Protein AF-A0A4R0WLS7-F1 (afdb_monomer)

Foldseek 3Di:
DKKKKKKKKKKDWDPDADPVRDIDIDMDMDMDIQALCPDPVLVVLVVVLVVCVVVVHDPVVSVVSVVVSVVSSVVSVVVVVQLVVQLVCQLPDPAADAAPVRHGLFDDKDWDDDPFKIKIKTFGQWPQSVQRSSVSSVVPVDDHSVPDDTDGGITMMIMMTTHD

pLDDT: mean 90.79, std 6.54, range [50.53, 98.0]

Structure (mmCIF, N/CA/C/O backbone):
data_AF-A0A4R0WLS7-F1
#
_entry.id   AF-A0A4R0WLS7-F1
#
loop_
_atom_site.group_PDB
_atom_site.id
_atom_site.type_symbol
_atom_site.label_atom_id
_atom_site.label_alt_id
_atom_site.label_comp_id
_atom_site.label_asym_id
_atom_site.label_entity_id
_atom_site.label_seq_id
_atom_site.pdbx_PDB_ins_code
_atom_site.Cartn_x
_atom_site.Cartn_y
_atom_site.Cartn_z
_atom_site.occupancy
_atom_site.B_iso_or_equiv
_atom_site.auth_seq_id
_atom_site.auth_comp_id
_atom_site.auth_asym_id
_atom_site.auth_atom_id
_atom_site.pdbx_PDB_model_num
ATOM 1 N N . MET A 1 1 ? 1.201 4.869 -18.237 1.00 59.28 1 MET A N 1
ATOM 2 C CA . MET A 1 1 ? 1.551 3.831 -17.241 1.00 59.28 1 MET A CA 1
ATOM 3 C C . MET A 1 1 ? 0.772 4.139 -15.977 1.00 59.28 1 MET A C 1
ATOM 5 O O . MET A 1 1 ? 0.425 5.296 -15.796 1.00 59.28 1 MET A O 1
ATOM 9 N N . SER A 1 2 ? 0.421 3.142 -15.166 1.00 69.94 2 SER A N 1
ATOM 10 C CA . SER A 1 2 ? -0.330 3.395 -13.930 1.00 69.94 2 SER A CA 1
ATOM 11 C C . SER A 1 2 ? 0.665 3.597 -12.797 1.00 69.94 2 SER A C 1
ATOM 13 O O . SER A 1 2 ? 1.339 2.643 -12.420 1.00 69.94 2 SER A O 1
ATOM 15 N N . GLN A 1 3 ? 0.773 4.828 -12.307 1.00 87.06 3 GLN A N 1
ATOM 16 C CA . GLN A 1 3 ? 1.488 5.142 -11.076 1.00 87.06 3 GLN A CA 1
ATOM 17 C C . GLN A 1 3 ? 0.506 5.006 -9.911 1.00 87.06 3 GLN A C 1
ATOM 19 O O . GLN A 1 3 ? -0.645 5.449 -9.996 1.00 87.06 3 GLN A O 1
ATOM 24 N N . TYR A 1 4 ? 0.948 4.377 -8.827 1.00 92.75 4 TYR A N 1
ATOM 25 C CA . TYR A 1 4 ? 0.160 4.278 -7.604 1.00 92.75 4 TYR A CA 1
ATOM 26 C C . TYR A 1 4 ? 0.850 5.040 -6.489 1.00 92.75 4 TYR A C 1
ATOM 28 O O . TYR A 1 4 ? 2.071 5.155 -6.454 1.00 92.75 4 TYR A O 1
ATOM 36 N N . ARG A 1 5 ? 0.071 5.538 -5.534 1.00 94.75 5 ARG A N 1
ATOM 37 C CA . ARG A 1 5 ? 0.634 6.088 -4.302 1.00 94.75 5 ARG A CA 1
ATOM 38 C C . ARG A 1 5 ? -0.158 5.592 -3.116 1.00 94.75 5 ARG A C 1
ATOM 40 O O . ARG A 1 5 ? -1.383 5.706 -3.090 1.00 94.75 5 ARG A O 1
ATOM 47 N N . ILE A 1 6 ? 0.565 5.050 -2.149 1.00 95.94 6 ILE A N 1
ATOM 48 C CA . ILE A 1 6 ? 0.031 4.577 -0.883 1.00 95.94 6 ILE A CA 1
ATOM 49 C C . ILE A 1 6 ? 0.411 5.592 0.182 1.00 95.94 6 ILE A C 1
ATOM 51 O O . ILE A 1 6 ? 1.589 5.839 0.416 1.00 95.94 6 ILE A O 1
ATOM 55 N N . THR A 1 7 ? -0.578 6.172 0.846 1.00 96.94 7 THR A N 1
ATOM 56 C CA . THR A 1 7 ? -0.376 7.021 2.017 1.00 96.94 7 THR A CA 1
ATOM 57 C C . THR A 1 7 ? -1.019 6.354 3.216 1.00 96.94 7 THR A C 1
ATOM 59 O O . THR A 1 7 ? -2.243 6.244 3.271 1.00 96.94 7 THR A O 1
ATOM 62 N N . ALA A 1 8 ? -0.209 5.953 4.192 1.00 97.19 8 ALA A N 1
ATOM 63 C CA . ALA A 1 8 ? -0.708 5.468 5.468 1.00 97.19 8 ALA A CA 1
ATOM 64 C C . ALA A 1 8 ? -0.593 6.552 6.539 1.00 97.19 8 ALA A C 1
ATOM 66 O O . ALA A 1 8 ? 0.401 7.279 6.616 1.00 97.19 8 ALA A O 1
ATOM 67 N N . THR A 1 9 ? -1.629 6.660 7.357 1.00 97.06 9 THR A N 1
ATOM 68 C CA . THR A 1 9 ? -1.690 7.541 8.519 1.00 97.06 9 THR A CA 1
ATOM 69 C C . THR A 1 9 ? -1.999 6.686 9.740 1.00 97.06 9 THR A C 1
ATOM 71 O O . THR A 1 9 ? -2.916 5.877 9.689 1.00 97.06 9 THR A O 1
ATOM 74 N N . ILE A 1 10 ? -1.222 6.833 10.808 1.00 96.50 10 ILE A N 1
ATOM 75 C CA . ILE A 1 10 ? -1.423 6.132 12.077 1.00 96.50 10 ILE A CA 1
ATOM 76 C C . ILE A 1 10 ? -1.704 7.198 13.121 1.00 96.50 10 ILE A C 1
ATOM 78 O O . ILE A 1 10 ? -0.885 8.101 13.309 1.00 96.50 10 ILE A O 1
ATOM 82 N N . THR A 1 11 ? -2.846 7.098 13.786 1.00 94.44 11 THR A N 1
ATOM 83 C CA . THR A 1 11 ? -3.275 8.076 14.780 1.00 94.44 11 THR A CA 1
ATOM 84 C C . THR A 1 11 ? -3.431 7.408 16.140 1.00 94.44 11 THR A C 1
ATOM 86 O O . THR A 1 11 ? -4.080 6.371 16.271 1.00 94.44 11 THR A O 1
ATOM 89 N N . SER A 1 12 ? -2.842 8.040 17.155 1.00 90.00 12 SER A N 1
ATOM 90 C CA . SER A 1 12 ? -3.065 7.753 18.570 1.00 90.00 12 SER A CA 1
ATOM 91 C C . SER A 1 12 ? -3.804 8.937 19.186 1.00 90.00 12 SER A C 1
ATOM 93 O O . SER A 1 12 ? -3.362 10.078 19.038 1.00 90.00 12 SER A O 1
ATOM 95 N N . GLN A 1 13 ? -4.938 8.687 19.838 1.00 83.50 13 GLN A N 1
ATOM 96 C CA . GLN A 1 13 ? -5.743 9.718 20.498 1.00 83.50 13 GLN A CA 1
ATOM 97 C C . GLN A 1 13 ? -5.760 9.484 22.005 1.00 83.50 13 GLN A C 1
ATOM 99 O O . GLN A 1 13 ? -5.831 8.347 22.473 1.00 83.50 13 GLN A O 1
ATOM 104 N N . THR A 1 14 ? -5.725 10.567 22.776 1.00 77.56 14 THR A N 1
ATOM 105 C CA . THR A 1 14 ? -5.960 10.498 24.215 1.00 77.56 14 THR A CA 1
ATOM 106 C C . THR A 1 14 ? -7.452 10.372 24.482 1.00 77.56 14 THR A C 1
ATOM 108 O O . THR A 1 14 ? -8.248 11.102 23.898 1.00 77.56 14 THR A O 1
ATOM 111 N N . GLN A 1 15 ? -7.837 9.538 25.446 1.00 74.62 15 GLN A N 1
ATOM 112 C CA . GLN A 1 15 ? -9.228 9.508 25.913 1.00 74.62 15 GLN A CA 1
ATOM 113 C C . GLN A 1 15 ? -9.616 10.770 26.705 1.00 74.62 15 GLN A C 1
ATOM 115 O O . GLN A 1 15 ? -10.800 11.046 26.877 1.00 74.62 15 GLN A O 1
ATOM 120 N N . ALA A 1 16 ? -8.630 11.539 27.180 1.00 79.50 16 ALA A N 1
ATOM 121 C CA . ALA A 1 16 ? -8.857 12.802 27.868 1.00 79.50 16 ALA A CA 1
ATOM 122 C C . ALA A 1 16 ? -9.369 13.871 26.893 1.00 79.50 16 ALA A C 1
ATOM 124 O O . ALA A 1 16 ? -8.796 14.074 25.820 1.00 79.50 16 ALA A O 1
ATOM 125 N N . THR A 1 17 ? -10.428 14.564 27.302 1.00 85.50 17 THR A N 1
ATOM 126 C CA . THR A 1 17 ? -11.004 15.699 26.584 1.00 85.50 17 THR A CA 1
ATOM 127 C C . THR A 1 17 ? -10.836 16.988 27.378 1.00 85.50 17 THR A C 1
ATOM 129 O O . THR A 1 17 ? -10.868 16.962 28.611 1.00 85.50 17 THR A O 1
ATOM 132 N N . ASP A 1 18 ? -10.721 18.123 26.695 1.00 85.62 18 ASP A N 1
ATOM 133 C CA . ASP A 1 18 ? -10.847 19.430 27.342 1.00 85.62 18 ASP A CA 1
ATOM 134 C C . ASP A 1 18 ? -12.313 19.761 27.710 1.00 85.62 18 ASP A C 1
ATOM 136 O O . ASP A 1 18 ? -13.232 18.959 27.513 1.00 85.62 18 ASP A O 1
ATOM 140 N N . SER A 1 19 ? -12.551 20.958 28.258 1.00 89.62 19 SER A N 1
ATOM 141 C CA . SER A 1 19 ? -13.896 21.423 28.633 1.00 89.62 19 SER A CA 1
ATOM 142 C C . SER A 1 19 ? -14.845 21.620 27.444 1.00 89.62 19 SER A C 1
ATOM 144 O O . SER A 1 19 ? -16.054 21.724 27.646 1.00 89.62 19 SER A O 1
ATOM 146 N N . GLY A 1 20 ? -14.318 21.662 26.219 1.00 93.31 20 GLY A N 1
ATOM 147 C CA . GLY A 1 20 ? -15.069 21.703 24.968 1.00 93.31 20 GLY A CA 1
ATOM 148 C C . GLY A 1 20 ? -15.236 20.334 24.305 1.00 93.31 20 GLY A C 1
ATOM 149 O O . GLY A 1 20 ? -15.728 20.287 23.180 1.00 93.31 20 GLY A O 1
ATOM 150 N N . ALA A 1 21 ? -14.852 19.245 24.981 1.00 88.94 21 ALA A N 1
ATOM 151 C CA . ALA A 1 21 ? -14.846 17.875 24.469 1.00 88.94 21 ALA A CA 1
ATOM 152 C C . ALA A 1 21 ? -13.819 17.595 23.347 1.00 88.94 21 ALA A C 1
ATOM 154 O O . ALA A 1 21 ? -13.921 16.577 22.660 1.00 88.94 21 ALA A O 1
ATOM 155 N N . TRP A 1 22 ? -12.805 18.448 23.165 1.00 88.62 22 TRP A N 1
ATOM 156 C CA . TRP A 1 22 ? -11.731 18.199 22.200 1.00 88.62 22 TRP A CA 1
ATOM 157 C C . TRP A 1 22 ? -10.721 17.200 22.750 1.00 88.62 22 TRP A C 1
ATOM 159 O O . TRP A 1 22 ? -10.293 17.309 23.898 1.00 88.62 22 TRP A O 1
ATOM 169 N N . GLN A 1 23 ? -10.307 16.250 21.913 1.00 87.25 23 GLN A N 1
ATOM 170 C CA . GLN A 1 23 ? -9.260 15.281 22.234 1.00 87.25 23 GLN A CA 1
ATOM 171 C C . GLN A 1 23 ? -7.935 15.689 21.597 1.00 87.25 23 GLN A C 1
ATOM 173 O O . GLN A 1 23 ? -7.895 16.182 20.467 1.00 87.25 23 GLN A O 1
ATOM 178 N N . MET A 1 24 ? -6.837 15.436 22.307 1.00 88.25 24 MET A N 1
ATOM 179 C CA . MET A 1 24 ? -5.499 15.539 21.736 1.00 88.25 24 MET A CA 1
ATOM 180 C C . MET A 1 24 ? -5.121 14.223 21.059 1.00 88.25 24 MET A C 1
ATOM 182 O O . MET A 1 24 ? -5.446 13.137 21.537 1.00 88.25 24 MET A O 1
ATOM 186 N N . GLY A 1 25 ? -4.393 14.309 19.950 1.00 88.62 25 GLY A N 1
ATOM 187 C CA . GLY A 1 25 ? -3.876 13.134 19.265 1.00 88.62 25 GLY A CA 1
ATOM 188 C C . GLY A 1 25 ? -2.554 13.417 18.573 1.00 88.62 25 GLY A C 1
ATOM 189 O O . GLY A 1 25 ? -2.259 14.553 18.201 1.00 88.62 25 GLY A O 1
ATOM 190 N N . ILE A 1 26 ? -1.761 12.365 18.399 1.00 91.62 26 ILE A N 1
ATOM 191 C CA . ILE A 1 26 ? -0.517 12.389 17.632 1.00 91.62 26 ILE A CA 1
ATOM 192 C C . ILE A 1 26 ? -0.725 11.524 16.397 1.00 91.62 26 ILE A C 1
ATOM 194 O O . ILE A 1 26 ? -1.367 10.474 16.448 1.00 91.62 26 ILE A O 1
ATOM 198 N N . THR A 1 27 ? -0.218 12.000 15.264 1.00 94.25 27 THR A N 1
ATOM 199 C CA . THR A 1 27 ? -0.380 11.333 13.978 1.00 94.25 27 THR A CA 1
ATOM 200 C C . THR A 1 27 ? 0.957 11.201 13.270 1.00 94.25 27 THR A C 1
ATOM 202 O O . THR A 1 27 ? 1.688 12.177 13.118 1.00 94.25 27 THR A O 1
ATOM 205 N N . TRP A 1 28 ? 1.226 10.000 12.770 1.00 95.62 28 TRP A N 1
ATOM 206 C CA . TRP A 1 28 ? 2.335 9.705 11.874 1.00 95.62 28 TRP A CA 1
ATOM 207 C C . TRP A 1 28 ? 1.789 9.466 10.477 1.00 95.62 28 TRP A C 1
ATOM 209 O O . TRP A 1 28 ? 0.757 8.820 10.308 1.00 95.62 28 TRP A O 1
ATOM 219 N N . ARG A 1 29 ? 2.487 9.976 9.463 1.00 96.25 29 ARG A N 1
ATOM 220 C CA . ARG A 1 29 ? 2.108 9.794 8.063 1.00 96.25 29 ARG A CA 1
ATOM 221 C C . ARG A 1 29 ? 3.312 9.365 7.246 1.00 96.25 29 ARG A C 1
ATOM 223 O O . ARG A 1 29 ? 4.365 9.992 7.325 1.00 96.25 29 ARG A O 1
ATOM 230 N N . LYS A 1 30 ? 3.120 8.349 6.410 1.00 95.25 30 LYS A N 1
ATOM 231 C CA . LYS A 1 30 ? 4.085 7.927 5.395 1.00 95.25 30 LYS A CA 1
ATOM 232 C C . LYS A 1 30 ? 3.397 7.821 4.042 1.00 95.25 30 LYS A C 1
ATOM 234 O O . LYS A 1 30 ? 2.281 7.317 3.958 1.00 95.25 30 LYS A O 1
ATOM 239 N N . SER A 1 31 ? 4.090 8.266 3.001 1.00 95.00 31 SER A N 1
ATOM 240 C CA . SER A 1 31 ? 3.691 8.063 1.611 1.00 95.00 31 SER A CA 1
ATOM 241 C C . SER A 1 31 ? 4.759 7.266 0.875 1.00 95.00 31 SER A C 1
ATOM 243 O O . SER A 1 31 ? 5.948 7.508 1.067 1.00 95.00 31 SER A O 1
ATOM 245 N N . LEU A 1 32 ? 4.312 6.339 0.040 1.00 92.69 32 LEU A N 1
ATOM 246 C CA . LEU A 1 32 ? 5.122 5.526 -0.851 1.00 92.69 32 LEU A CA 1
ATOM 247 C C . LEU A 1 32 ? 4.554 5.671 -2.264 1.00 92.69 32 LEU A C 1
ATOM 249 O O . LEU A 1 32 ? 3.374 5.388 -2.488 1.00 92.69 32 LEU A O 1
ATOM 253 N N . THR A 1 33 ? 5.381 6.139 -3.192 1.00 92.12 33 THR A N 1
ATOM 254 C CA . THR A 1 33 ? 5.051 6.164 -4.618 1.00 92.12 33 THR A CA 1
ATOM 255 C C . THR A 1 33 ? 5.533 4.863 -5.240 1.00 92.12 33 THR A C 1
ATOM 257 O O . THR A 1 33 ? 6.671 4.459 -5.033 1.00 92.12 33 THR A O 1
ATOM 260 N N . LEU A 1 34 ? 4.647 4.206 -5.976 1.00 90.06 34 LEU A N 1
ATOM 261 C CA . LEU A 1 34 ? 4.912 2.982 -6.712 1.00 90.06 34 LEU A CA 1
ATOM 262 C C . LEU A 1 34 ? 4.932 3.346 -8.197 1.00 90.06 34 LEU A C 1
ATOM 264 O O . LEU A 1 34 ? 3.880 3.418 -8.846 1.00 90.06 34 LEU A O 1
ATOM 268 N N . ASP A 1 35 ? 6.129 3.634 -8.700 1.00 90.25 35 ASP A N 1
ATOM 269 C CA . ASP A 1 35 ? 6.364 4.014 -10.087 1.00 90.25 35 ASP A CA 1
ATOM 270 C C . ASP A 1 35 ? 7.211 2.948 -10.796 1.00 90.25 35 ASP A C 1
ATOM 272 O O . ASP A 1 35 ? 8.366 2.730 -10.421 1.00 90.25 35 ASP A O 1
ATOM 276 N N . PRO A 1 36 ? 6.682 2.290 -11.842 1.00 88.19 36 PRO A N 1
ATOM 277 C CA . PRO A 1 36 ? 7.438 1.274 -12.563 1.00 88.19 36 PRO A CA 1
ATOM 278 C C . PRO A 1 36 ? 8.677 1.817 -13.299 1.00 88.19 36 PRO A C 1
ATOM 280 O O . PRO A 1 36 ? 9.552 1.038 -13.686 1.00 88.19 36 PRO A O 1
ATOM 283 N N . ALA A 1 37 ? 8.768 3.131 -13.518 1.00 86.44 37 ALA A N 1
ATOM 284 C CA . ALA A 1 37 ? 9.920 3.774 -14.140 1.00 86.44 37 ALA A CA 1
ATOM 285 C C . ALA A 1 37 ? 11.036 4.119 -13.138 1.00 86.44 37 ALA A C 1
ATOM 287 O O . ALA A 1 37 ? 12.187 4.281 -13.551 1.00 86.44 37 ALA A O 1
ATOM 288 N N . GLU A 1 38 ? 10.747 4.207 -11.839 1.00 85.75 38 GLU A N 1
ATOM 289 C CA . GLU A 1 38 ? 11.725 4.609 -10.813 1.00 85.75 38 GLU A CA 1
ATOM 290 C C . GLU A 1 38 ? 12.456 3.431 -10.154 1.00 85.75 38 GLU A C 1
ATOM 292 O O . GLU A 1 38 ? 13.153 3.606 -9.158 1.00 85.75 38 GLU A O 1
ATOM 297 N N . THR A 1 39 ? 12.363 2.225 -10.719 1.00 86.50 39 THR A N 1
ATOM 298 C CA . THR A 1 39 ? 13.164 1.095 -10.230 1.00 86.50 39 THR A CA 1
ATOM 299 C C . THR A 1 39 ? 14.657 1.334 -10.434 1.00 86.50 39 THR A C 1
ATOM 301 O O . THR A 1 39 ? 15.076 1.928 -11.432 1.00 86.50 39 THR A O 1
ATOM 304 N N . GLN A 1 40 ? 15.469 0.809 -9.510 1.00 88.12 40 GLN A N 1
ATOM 305 C CA . GLN A 1 40 ? 16.928 0.883 -9.603 1.00 88.12 40 GLN A CA 1
ATOM 306 C C . GLN A 1 40 ? 17.439 0.267 -10.913 1.00 88.12 40 GLN A C 1
ATOM 308 O O . GLN A 1 40 ? 18.240 0.880 -11.604 1.00 88.12 40 GLN A O 1
ATOM 313 N N . GLU A 1 41 ? 16.901 -0.888 -11.314 1.00 90.81 41 GLU A N 1
ATOM 314 C CA . GLU A 1 41 ? 17.266 -1.561 -12.568 1.00 90.81 41 GLU A CA 1
ATOM 315 C C . GLU A 1 41 ? 16.977 -0.689 -13.801 1.00 90.81 41 GLU A C 1
ATOM 317 O O . GLU A 1 41 ? 17.827 -0.551 -14.681 1.00 90.81 41 GLU A O 1
ATOM 322 N N . ALA A 1 42 ? 15.803 -0.047 -13.863 1.00 90.31 42 ALA A N 1
ATOM 323 C CA . ALA A 1 42 ? 15.487 0.866 -14.958 1.00 90.31 42 ALA A CA 1
ATOM 324 C C . ALA A 1 42 ? 16.373 2.123 -14.924 1.00 90.31 42 ALA A C 1
ATOM 326 O O . ALA A 1 42 ? 16.760 2.622 -15.980 1.00 90.31 42 ALA A O 1
ATOM 327 N N . ALA A 1 43 ? 16.713 2.634 -13.737 1.00 90.06 43 ALA A N 1
ATOM 328 C CA . ALA A 1 43 ? 17.623 3.766 -13.582 1.00 90.06 43 ALA A CA 1
ATOM 329 C C . ALA A 1 43 ? 19.044 3.433 -14.058 1.00 90.06 43 ALA A C 1
ATOM 331 O O . ALA A 1 43 ? 19.628 4.217 -14.806 1.00 90.06 43 ALA A O 1
ATOM 332 N N . ASP A 1 44 ? 19.561 2.259 -13.702 1.00 93.38 44 ASP A N 1
ATOM 333 C CA . ASP A 1 44 ? 20.889 1.796 -14.104 1.00 93.38 44 ASP A CA 1
ATOM 334 C C . ASP A 1 44 ? 20.978 1.625 -15.626 1.00 93.38 44 ASP A C 1
ATOM 336 O O . ASP A 1 44 ? 21.912 2.128 -16.251 1.00 93.38 44 ASP A O 1
ATOM 340 N N . LEU A 1 45 ? 19.964 1.014 -16.250 1.00 93.31 45 LEU A N 1
ATOM 341 C CA . LEU A 1 45 ? 19.890 0.877 -17.709 1.00 93.31 45 LEU A CA 1
ATOM 342 C C . LEU A 1 45 ? 19.789 2.233 -18.419 1.00 93.31 45 LEU A C 1
ATOM 344 O O . LEU A 1 45 ? 20.429 2.442 -19.450 1.00 93.31 45 LEU A O 1
ATOM 348 N N . ARG A 1 46 ? 19.024 3.187 -17.871 1.00 93.00 46 ARG A N 1
ATOM 349 C CA . ARG A 1 46 ? 18.978 4.555 -18.411 1.00 93.00 46 ARG A CA 1
ATOM 350 C C . ARG A 1 46 ? 20.340 5.228 -18.332 1.00 93.00 46 ARG A C 1
ATOM 352 O O . ARG A 1 46 ? 20.779 5.804 -19.323 1.00 93.00 46 ARG A O 1
ATOM 359 N N . ASN A 1 47 ? 21.007 5.151 -17.182 1.00 92.88 47 ASN A N 1
ATOM 360 C CA . ASN A 1 47 ? 22.337 5.729 -16.995 1.00 92.88 47 ASN A CA 1
ATOM 361 C C . ASN A 1 47 ? 23.336 5.115 -17.983 1.00 92.88 47 ASN A C 1
ATOM 363 O O . ASN A 1 47 ? 24.054 5.847 -18.661 1.00 92.88 47 ASN A O 1
ATOM 367 N N 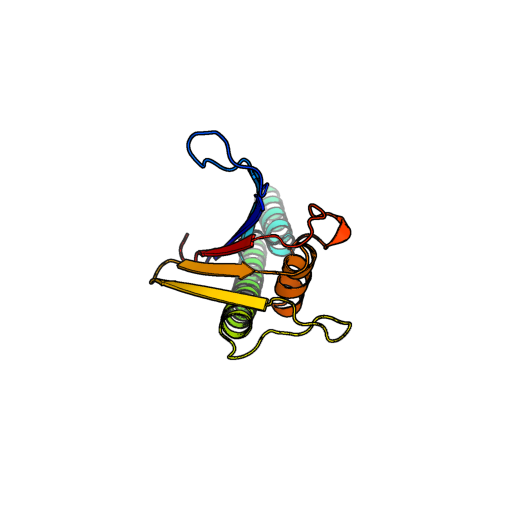. GLN A 1 48 ? 23.288 3.793 -18.162 1.00 91.12 48 GLN A N 1
ATOM 368 C CA . GLN A 1 48 ? 24.089 3.095 -19.160 1.00 91.12 48 GLN A CA 1
ATOM 369 C C . GLN A 1 48 ? 23.802 3.608 -20.580 1.00 91.12 48 GLN A C 1
ATOM 371 O O . GLN A 1 48 ? 24.739 3.897 -21.319 1.00 91.12 48 GLN A O 1
ATOM 376 N N . ALA A 1 49 ? 22.535 3.768 -20.974 1.00 89.50 49 ALA A N 1
ATOM 377 C CA . ALA A 1 49 ? 22.185 4.297 -22.294 1.00 89.50 49 ALA A CA 1
ATOM 378 C C . ALA A 1 49 ? 22.765 5.703 -22.527 1.00 89.50 49 ALA A C 1
ATOM 380 O O . ALA A 1 49 ? 23.295 5.983 -23.604 1.00 89.50 49 ALA A O 1
ATOM 381 N N . TRP A 1 50 ? 22.708 6.572 -21.513 1.00 89.56 50 TRP A N 1
ATOM 382 C CA . TRP A 1 50 ? 23.282 7.917 -21.576 1.00 89.56 50 TRP A CA 1
ATOM 383 C C . TRP A 1 50 ? 24.803 7.903 -21.728 1.00 89.56 50 TRP A C 1
ATOM 385 O O . TRP A 1 50 ? 25.336 8.640 -22.556 1.00 89.56 50 TRP A O 1
ATOM 395 N N . GLU A 1 51 ? 25.504 7.051 -20.981 1.00 90.19 51 GLU A N 1
ATOM 396 C CA . GLU A 1 51 ? 26.959 6.907 -21.086 1.00 90.19 51 GLU A CA 1
ATOM 397 C C . GLU A 1 51 ? 27.385 6.402 -22.469 1.00 90.19 51 GLU A C 1
ATOM 399 O O . GLU A 1 51 ? 28.334 6.918 -23.058 1.00 90.19 51 GLU A O 1
ATOM 404 N N . GLN A 1 52 ? 26.669 5.421 -23.024 1.00 86.50 52 GLN A N 1
ATOM 405 C CA . GLN A 1 52 ? 26.961 4.875 -24.353 1.00 86.50 52 GLN A CA 1
ATOM 406 C C . GLN A 1 52 ? 26.741 5.930 -25.449 1.00 86.50 52 GLN A C 1
ATOM 408 O O . GLN A 1 52 ? 27.599 6.103 -26.318 1.00 86.50 52 GLN A O 1
ATOM 413 N N . ALA A 1 53 ? 25.649 6.695 -25.359 1.00 85.38 53 ALA A N 1
ATOM 414 C CA . ALA A 1 53 ? 25.368 7.799 -26.273 1.00 85.38 53 ALA A CA 1
ATOM 415 C C . ALA A 1 53 ? 26.422 8.918 -26.177 1.00 85.38 53 ALA A C 1
ATOM 417 O O . ALA A 1 53 ? 26.869 9.439 -27.198 1.00 85.38 53 ALA A O 1
ATOM 418 N N . ALA A 1 54 ? 26.864 9.260 -24.962 1.00 87.19 54 ALA A N 1
ATOM 419 C CA . ALA A 1 54 ? 27.902 10.267 -24.737 1.00 87.19 54 ALA A CA 1
ATOM 420 C C . ALA A 1 54 ? 29.276 9.836 -25.282 1.00 87.19 54 ALA A C 1
ATOM 422 O O . ALA A 1 54 ? 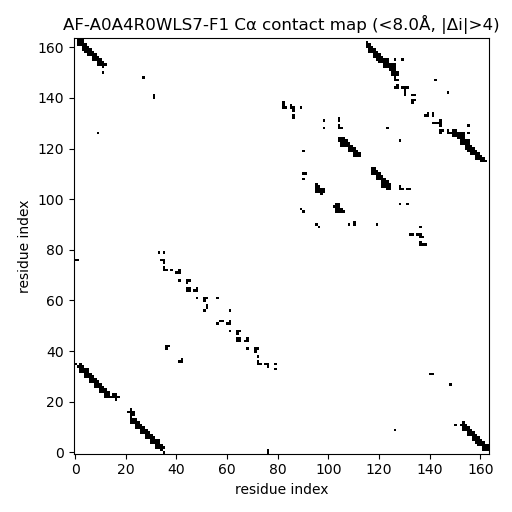30.035 10.672 -25.771 1.00 87.19 54 ALA A O 1
ATOM 423 N N . ASN A 1 55 ? 29.574 8.535 -25.249 1.00 88.19 55 ASN A N 1
ATOM 424 C CA . ASN A 1 55 ? 30.822 7.960 -25.754 1.00 88.19 55 ASN A CA 1
ATOM 425 C C . ASN A 1 55 ? 30.838 7.745 -27.281 1.00 88.19 55 ASN A C 1
ATOM 427 O O . ASN A 1 55 ? 31.820 7.225 -27.810 1.00 88.19 55 ASN A O 1
ATOM 431 N N . GLY A 1 56 ? 29.782 8.143 -28.003 1.00 78.75 56 GLY A N 1
ATOM 432 C CA . GLY A 1 56 ? 29.712 8.047 -29.466 1.00 78.75 56 GLY A CA 1
ATOM 433 C C . GLY A 1 56 ? 29.552 6.619 -30.000 1.00 78.75 56 GLY A C 1
ATOM 434 O O . GLY A 1 56 ? 29.947 6.346 -31.133 1.00 78.75 56 GLY A O 1
ATOM 435 N N . ILE A 1 57 ? 29.010 5.709 -29.183 1.00 74.06 57 ILE A N 1
ATOM 436 C CA . ILE A 1 57 ? 28.711 4.320 -29.56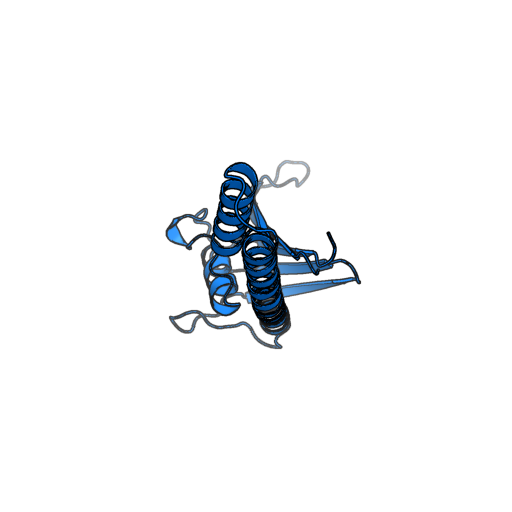7 1.00 74.06 57 ILE A CA 1
ATOM 437 C C . ILE A 1 57 ? 27.465 4.281 -30.471 1.00 74.06 57 ILE A C 1
ATOM 439 O O . ILE A 1 57 ? 26.672 5.223 -30.485 1.00 74.06 57 ILE A O 1
ATOM 443 N N . ASP A 1 58 ? 27.329 3.223 -31.283 1.00 78.88 58 ASP A N 1
ATOM 444 C CA . ASP A 1 58 ? 26.294 3.120 -32.314 1.00 78.88 58 ASP A CA 1
ATOM 445 C C . ASP A 1 58 ? 24.847 3.288 -31.792 1.00 78.88 58 ASP A C 1
ATOM 447 O O . ASP A 1 58 ? 24.491 3.004 -30.642 1.00 78.88 58 ASP A O 1
ATOM 451 N N . ASP A 1 59 ? 23.988 3.785 -32.684 1.00 84.12 59 ASP A N 1
ATOM 452 C CA . ASP A 1 59 ? 22.576 4.062 -32.396 1.00 84.12 59 ASP A CA 1
ATOM 453 C C . ASP A 1 59 ? 21.785 2.766 -32.114 1.00 84.12 59 ASP A C 1
ATOM 455 O O . ASP A 1 59 ? 20.779 2.773 -31.407 1.00 84.12 59 ASP A O 1
ATOM 459 N N . GLU A 1 60 ? 22.254 1.617 -32.610 1.00 89.38 60 GLU A N 1
ATOM 460 C CA . GLU A 1 60 ? 21.606 0.317 -32.407 1.00 89.38 60 GLU A CA 1
ATOM 461 C C . GLU A 1 60 ? 21.751 -0.192 -30.965 1.00 89.38 60 GLU A C 1
ATOM 463 O O . GLU A 1 60 ? 20.773 -0.647 -30.365 1.00 89.38 60 GLU A O 1
ATOM 468 N N . THR A 1 61 ? 22.938 -0.061 -30.373 1.00 87.81 61 THR A N 1
ATOM 469 C CA . THR A 1 61 ? 23.219 -0.460 -28.989 1.00 87.81 61 THR A CA 1
ATOM 470 C C . THR A 1 61 ? 22.419 0.399 -28.020 1.00 87.81 61 THR A C 1
ATOM 472 O O . THR A 1 61 ? 21.735 -0.132 -27.143 1.00 87.81 61 THR A O 1
ATOM 475 N N . THR A 1 62 ? 22.417 1.718 -28.231 1.00 89.19 62 THR A N 1
ATOM 476 C CA . THR A 1 62 ? 21.607 2.654 -27.441 1.00 89.19 62 THR A CA 1
ATOM 477 C C . THR A 1 62 ? 20.117 2.299 -27.521 1.00 89.19 62 THR A C 1
ATOM 479 O O . THR A 1 62 ? 19.449 2.199 -26.490 1.00 89.19 62 THR A O 1
ATOM 482 N N . ARG A 1 63 ? 19.588 2.014 -28.722 1.00 90.19 63 ARG A N 1
ATOM 483 C CA . ARG A 1 63 ? 18.192 1.570 -28.907 1.00 90.19 63 ARG A CA 1
ATOM 484 C C . ARG A 1 63 ? 17.883 0.263 -28.182 1.00 90.19 63 ARG A C 1
ATOM 486 O O . ARG A 1 63 ? 16.814 0.147 -27.588 1.00 90.19 63 ARG A O 1
ATOM 493 N N . ARG A 1 64 ? 18.793 -0.714 -28.206 1.00 93.88 64 ARG A N 1
ATOM 494 C CA . ARG A 1 64 ? 18.607 -1.989 -27.497 1.00 93.88 64 ARG A CA 1
ATOM 495 C C . ARG A 1 64 ? 18.519 -1.782 -25.983 1.00 93.88 64 ARG A C 1
ATOM 497 O O . ARG A 1 64 ? 17.681 -2.420 -25.351 1.00 93.88 64 ARG A O 1
ATOM 504 N N . ILE A 1 65 ? 19.325 -0.888 -25.408 1.00 93.12 65 ILE A N 1
ATOM 505 C CA . ILE A 1 65 ? 19.253 -0.575 -23.970 1.00 93.12 65 ILE A CA 1
ATOM 506 C C . ILE A 1 65 ? 17.910 0.087 -23.634 1.00 93.12 65 ILE A C 1
ATOM 508 O O . ILE A 1 65 ? 17.253 -0.312 -22.676 1.00 93.12 65 ILE A O 1
ATOM 512 N N . TRP A 1 66 ? 17.426 1.020 -24.459 1.00 93.44 66 TRP A N 1
ATOM 513 C CA . TRP A 1 66 ? 16.093 1.607 -24.262 1.00 93.44 66 TRP A CA 1
ATOM 514 C C . TRP A 1 66 ? 14.960 0.575 -24.351 1.00 93.44 66 TRP A C 1
ATOM 516 O O . TRP A 1 66 ? 14.050 0.597 -23.527 1.00 93.44 66 TRP A O 1
ATOM 526 N N . GLN A 1 67 ? 15.048 -0.399 -25.261 1.00 95.25 67 GLN A N 1
ATOM 527 C CA . GLN A 1 67 ? 14.096 -1.520 -25.305 1.00 95.25 67 GLN A CA 1
ATOM 528 C C . GLN A 1 67 ? 14.138 -2.382 -24.031 1.00 95.25 67 GLN A C 1
ATOM 530 O O . GLN A 1 67 ? 13.109 -2.910 -23.597 1.00 95.25 67 GLN A O 1
ATOM 535 N N . GLN A 1 68 ? 15.313 -2.534 -23.412 1.00 94.81 68 GLN A N 1
ATOM 536 C CA . GLN A 1 68 ? 15.441 -3.209 -22.118 1.00 94.81 68 GLN A CA 1
ATOM 537 C C . GLN A 1 68 ? 14.781 -2.397 -21.001 1.00 94.81 68 GLN A C 1
ATOM 539 O O . GLN A 1 68 ? 14.037 -2.983 -20.217 1.00 94.81 68 GLN A O 1
ATOM 544 N N . VAL A 1 69 ? 14.968 -1.070 -20.971 1.00 94.56 69 VAL A N 1
ATOM 545 C CA . VAL A 1 69 ? 14.265 -0.175 -20.032 1.00 94.56 69 VAL A CA 1
ATOM 546 C C . VAL A 1 69 ? 12.752 -0.366 -20.154 1.00 94.56 69 VAL A C 1
ATOM 548 O O . VAL A 1 69 ? 12.096 -0.644 -19.153 1.00 94.56 69 VAL A O 1
ATOM 551 N N . ASP A 1 70 ? 12.208 -0.325 -21.373 1.00 93.69 70 ASP A N 1
ATOM 552 C CA . ASP A 1 70 ? 10.771 -0.517 -21.613 1.00 93.69 70 ASP A CA 1
ATOM 553 C C . ASP A 1 70 ? 10.277 -1.885 -21.122 1.00 93.69 70 ASP A C 1
ATOM 555 O O . ASP A 1 70 ? 9.201 -1.996 -20.530 1.00 93.69 70 ASP A O 1
ATOM 559 N N . THR A 1 71 ? 11.078 -2.933 -21.326 1.00 95.00 71 THR A N 1
ATOM 560 C CA . THR A 1 71 ? 10.762 -4.295 -20.873 1.00 95.00 71 THR A CA 1
ATOM 561 C C . THR A 1 71 ? 10.717 -4.382 -19.346 1.00 95.00 71 THR A C 1
ATOM 563 O O . THR A 1 71 ? 9.778 -4.956 -18.788 1.00 95.00 71 THR A O 1
ATOM 566 N N . VAL A 1 72 ? 11.700 -3.790 -18.661 1.00 94.50 72 VAL A N 1
ATOM 567 C CA . VAL A 1 72 ? 11.761 -3.740 -17.192 1.00 94.50 72 VAL A CA 1
ATOM 568 C C . VAL A 1 72 ? 10.577 -2.953 -16.643 1.00 94.50 72 VAL A C 1
ATOM 570 O O . VAL A 1 72 ? 9.860 -3.452 -15.776 1.00 94.50 72 VAL A O 1
ATOM 573 N N . THR A 1 73 ? 10.307 -1.770 -17.194 1.00 93.12 73 THR A N 1
ATOM 574 C CA . THR A 1 73 ? 9.179 -0.930 -16.783 1.00 93.12 73 THR A CA 1
ATOM 575 C C . THR A 1 73 ? 7.835 -1.625 -17.017 1.00 93.12 73 THR A C 1
ATOM 577 O O . THR A 1 73 ? 6.948 -1.551 -16.167 1.00 93.12 73 THR A O 1
ATOM 580 N N . ALA A 1 74 ? 7.662 -2.358 -18.120 1.00 93.12 74 ALA A N 1
ATOM 581 C CA . ALA A 1 74 ? 6.440 -3.122 -18.373 1.00 93.12 74 ALA A CA 1
ATOM 582 C C . ALA A 1 74 ? 6.249 -4.275 -17.373 1.00 93.12 74 ALA A C 1
ATOM 584 O O . ALA A 1 74 ? 5.148 -4.447 -16.842 1.00 93.12 74 ALA A O 1
ATOM 585 N N . ARG A 1 75 ? 7.316 -5.036 -17.086 1.00 94.38 75 ARG A N 1
ATOM 586 C CA . ARG A 1 75 ? 7.310 -6.104 -16.072 1.00 94.38 75 ARG A CA 1
ATOM 587 C C . ARG A 1 75 ? 6.943 -5.547 -14.700 1.00 94.38 75 ARG A C 1
ATOM 589 O O . ARG A 1 75 ? 6.109 -6.120 -14.001 1.00 94.38 75 ARG A O 1
ATOM 596 N N . GLU A 1 76 ? 7.536 -4.417 -14.343 1.00 92.69 76 GLU A N 1
ATOM 597 C CA . GLU A 1 76 ? 7.306 -3.783 -13.057 1.00 92.69 76 GLU A CA 1
ATOM 598 C C . GLU A 1 76 ? 5.887 -3.229 -12.927 1.00 92.69 76 GLU A C 1
ATOM 600 O O . GLU A 1 76 ? 5.230 -3.425 -11.907 1.00 92.69 76 GLU A O 1
ATOM 605 N N . ALA A 1 77 ? 5.355 -2.617 -13.986 1.00 92.19 77 ALA A N 1
ATOM 606 C CA . ALA A 1 77 ? 3.973 -2.151 -13.997 1.00 92.19 77 ALA A CA 1
ATOM 607 C C . ALA A 1 77 ? 2.986 -3.297 -13.718 1.00 92.19 77 ALA A C 1
ATOM 609 O O . ALA A 1 77 ? 1.979 -3.092 -13.040 1.00 92.19 77 ALA A O 1
ATOM 610 N N . GLU A 1 78 ? 3.273 -4.505 -14.209 1.00 93.25 78 GLU A N 1
ATOM 611 C CA . GLU A 1 78 ? 2.450 -5.682 -13.933 1.00 93.25 78 GLU A CA 1
ATOM 612 C C . GLU A 1 78 ? 2.593 -6.174 -12.486 1.00 93.25 78 GLU A C 1
ATOM 614 O O . GLU A 1 78 ? 1.583 -6.469 -11.840 1.00 93.25 78 GLU A O 1
ATOM 619 N N . ARG A 1 79 ? 3.817 -6.175 -11.934 1.00 93.00 79 ARG A N 1
ATOM 620 C CA . ARG A 1 79 ? 4.069 -6.470 -10.511 1.00 93.00 79 ARG A CA 1
ATOM 621 C C . ARG A 1 79 ? 3.266 -5.535 -9.604 1.00 93.00 79 ARG A C 1
ATOM 623 O O . ARG A 1 79 ? 2.523 -6.006 -8.741 1.00 93.00 79 ARG A O 1
ATOM 630 N N . LEU A 1 80 ? 3.356 -4.226 -9.841 1.00 92.75 80 LEU A N 1
ATOM 631 C CA . LEU A 1 80 ? 2.673 -3.206 -9.042 1.00 92.75 80 LEU A CA 1
ATOM 632 C C . LEU A 1 80 ? 1.147 -3.326 -9.144 1.00 92.75 80 LEU A C 1
ATOM 634 O O . LEU A 1 80 ? 0.451 -3.265 -8.130 1.00 92.75 80 LEU A O 1
ATOM 638 N N . ARG A 1 81 ? 0.603 -3.578 -10.343 1.00 92.94 81 ARG A N 1
ATOM 639 C CA . ARG A 1 81 ? -0.834 -3.865 -10.519 1.00 92.94 81 ARG A CA 1
ATOM 640 C C . ARG A 1 81 ? -1.280 -5.073 -9.705 1.00 92.94 81 ARG A C 1
ATOM 642 O O . ARG A 1 81 ? -2.344 -5.027 -9.084 1.00 92.94 81 ARG A O 1
ATOM 649 N N . ALA A 1 82 ? -0.490 -6.146 -9.704 1.00 94.25 82 ALA A N 1
ATOM 650 C CA . ALA A 1 82 ? -0.801 -7.354 -8.952 1.00 94.25 82 ALA A CA 1
ATOM 651 C C . ALA A 1 82 ? -0.797 -7.096 -7.435 1.00 94.25 82 ALA A C 1
ATOM 653 O O . ALA A 1 82 ? -1.751 -7.489 -6.760 1.00 94.25 82 ALA A O 1
ATOM 654 N N . GLN A 1 83 ? 0.207 -6.384 -6.912 1.00 95.12 83 GLN A N 1
ATOM 655 C CA . GLN A 1 83 ? 0.284 -5.987 -5.498 1.00 95.12 83 GLN A CA 1
ATOM 656 C C . GLN A 1 83 ? -0.898 -5.110 -5.083 1.00 95.12 83 GLN A C 1
ATOM 658 O O . GLN A 1 83 ? -1.574 -5.391 -4.095 1.00 95.12 83 GLN A O 1
ATOM 663 N N . VAL A 1 84 ? -1.212 -4.087 -5.879 1.00 94.31 84 VAL A N 1
ATOM 664 C CA . VAL A 1 84 ? -2.349 -3.195 -5.633 1.00 94.31 84 VAL A CA 1
ATOM 665 C C . VAL A 1 84 ? -3.664 -3.968 -5.623 1.00 94.31 84 VAL A C 1
ATOM 667 O O . VAL A 1 84 ? -4.487 -3.796 -4.721 1.00 94.31 84 VAL A O 1
ATOM 670 N N . ARG A 1 85 ? -3.865 -4.871 -6.588 1.00 94.94 85 ARG A N 1
ATOM 671 C CA . ARG A 1 85 ? -5.047 -5.736 -6.613 1.00 94.94 85 ARG A CA 1
ATOM 672 C C . ARG A 1 85 ? -5.107 -6.630 -5.377 1.00 94.94 85 ARG A C 1
ATOM 674 O O . ARG A 1 85 ? -6.188 -6.801 -4.819 1.00 94.94 85 ARG A O 1
ATOM 681 N N . LYS A 1 86 ? -3.971 -7.177 -4.940 1.00 96.50 86 LYS A N 1
ATOM 682 C CA . LYS A 1 86 ? -3.882 -8.009 -3.736 1.00 96.50 86 LYS A CA 1
ATOM 683 C C . LYS A 1 86 ? -4.243 -7.212 -2.483 1.00 96.50 86 LYS A C 1
ATOM 685 O O . LYS A 1 86 ? -5.052 -7.701 -1.704 1.00 96.50 86 LYS A O 1
ATOM 690 N N . LEU A 1 87 ? -3.747 -5.980 -2.339 1.00 96.75 87 LEU A N 1
ATOM 691 C CA . LEU A 1 87 ? -4.112 -5.074 -1.244 1.00 96.75 87 LEU A CA 1
ATOM 692 C C . LEU A 1 87 ? -5.621 -4.795 -1.217 1.00 96.75 87 LEU A C 1
ATOM 694 O O . LEU A 1 87 ? -6.256 -4.934 -0.175 1.00 96.75 87 LEU A O 1
ATOM 698 N N . ILE A 1 88 ? -6.208 -4.456 -2.371 1.00 95.88 88 ILE A N 1
ATOM 699 C CA . ILE A 1 88 ? -7.652 -4.202 -2.483 1.00 95.88 88 ILE A CA 1
ATOM 700 C C . ILE A 1 88 ? -8.448 -5.448 -2.083 1.00 95.88 88 ILE A C 1
ATOM 702 O O . ILE A 1 88 ? -9.384 -5.342 -1.296 1.00 95.88 88 ILE A O 1
ATOM 706 N N . VAL A 1 89 ? -8.090 -6.626 -2.599 1.00 96.00 89 VAL A N 1
ATOM 707 C CA . VAL A 1 89 ? -8.785 -7.882 -2.270 1.00 96.00 89 VAL A CA 1
ATOM 708 C C . VAL A 1 89 ? -8.648 -8.218 -0.785 1.00 96.00 89 VAL A C 1
ATOM 710 O O . VAL A 1 89 ? -9.638 -8.591 -0.164 1.00 96.00 89 VAL A O 1
ATOM 713 N N . LEU A 1 90 ? -7.452 -8.053 -0.215 1.00 96.62 90 LEU A N 1
ATOM 714 C CA . LEU A 1 90 ? -7.160 -8.310 1.194 1.00 96.62 90 LEU A CA 1
ATOM 715 C C . LEU A 1 90 ? -8.036 -7.450 2.115 1.00 96.62 90 LEU A C 1
ATOM 717 O O . LEU A 1 90 ? -8.701 -7.977 3.001 1.00 96.62 90 LEU A O 1
ATOM 721 N N . LEU A 1 91 ? -8.068 -6.136 1.876 1.00 96.81 91 LEU A N 1
ATOM 722 C CA . LEU A 1 91 ? -8.768 -5.176 2.734 1.00 96.81 91 LEU A CA 1
ATOM 723 C C . LEU A 1 91 ? -10.286 -5.143 2.512 1.00 96.81 91 LEU A C 1
ATOM 725 O O . LEU A 1 91 ? -11.010 -4.628 3.353 1.00 96.81 91 LEU A O 1
ATOM 729 N N . ASN A 1 92 ? -10.786 -5.696 1.405 1.00 95.06 92 ASN A N 1
ATOM 730 C CA . ASN A 1 92 ? -12.226 -5.827 1.145 1.00 95.06 92 ASN A CA 1
ATOM 731 C C . ASN A 1 92 ? -12.742 -7.263 1.354 1.00 95.06 92 ASN A C 1
ATOM 733 O O . ASN A 1 92 ? -13.873 -7.578 0.976 1.00 95.06 92 ASN A O 1
ATOM 737 N N . ALA A 1 93 ? -11.931 -8.151 1.932 1.00 92.31 93 ALA A N 1
ATOM 738 C CA . ALA A 1 93 ? -12.369 -9.493 2.286 1.00 92.31 93 ALA A CA 1
ATOM 739 C C . ALA A 1 93 ? -13.434 -9.448 3.397 1.00 92.31 93 ALA A C 1
ATOM 741 O O . ALA A 1 93 ? -13.427 -8.577 4.263 1.00 92.31 93 ALA A O 1
ATOM 742 N N . GLY A 1 94 ? -14.342 -10.430 3.415 1.00 88.56 94 GLY A N 1
ATOM 743 C CA . GLY A 1 94 ? -15.429 -10.484 4.404 1.00 88.56 94 GLY A CA 1
ATOM 744 C C . GLY A 1 94 ? -14.987 -10.783 5.843 1.00 88.56 94 GLY A C 1
ATOM 745 O O . GLY A 1 94 ? -15.827 -10.806 6.740 1.00 88.56 94 GLY A O 1
ATOM 746 N N . ARG A 1 95 ? -13.698 -11.064 6.070 1.00 90.69 95 ARG A N 1
ATOM 747 C CA . ARG A 1 95 ? -13.099 -11.306 7.387 1.00 90.69 95 ARG A CA 1
ATOM 748 C C . ARG A 1 95 ? -11.688 -10.722 7.438 1.00 90.69 95 ARG A C 1
ATOM 750 O O . ARG A 1 95 ? -11.041 -10.675 6.390 1.00 90.69 95 ARG A O 1
ATOM 757 N N . PRO A 1 96 ? -11.201 -10.341 8.630 1.00 92.19 96 PRO A N 1
ATOM 758 C CA . PRO A 1 96 ? -9.826 -9.909 8.793 1.00 92.19 96 PRO A CA 1
ATOM 759 C C . PRO A 1 96 ? -8.818 -10.966 8.350 1.00 92.19 96 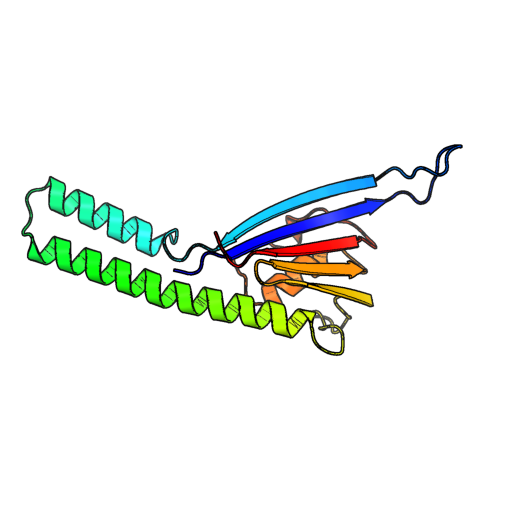PRO A C 1
ATOM 761 O O . PRO A 1 96 ? -9.017 -12.162 8.582 1.00 92.19 96 PRO A O 1
ATOM 764 N N . ALA A 1 97 ? -7.727 -10.512 7.738 1.00 92.38 97 ALA A N 1
ATOM 765 C CA . ALA A 1 97 ? -6.558 -11.353 7.534 1.00 92.38 97 ALA A CA 1
ATOM 766 C C . ALA A 1 97 ? -5.881 -11.653 8.877 1.00 92.38 97 ALA A C 1
ATOM 768 O O . ALA A 1 97 ? -6.022 -10.884 9.830 1.00 92.38 97 ALA A O 1
ATOM 769 N N . LEU A 1 98 ? -5.155 -12.768 8.940 1.00 91.75 98 LEU A N 1
ATOM 770 C CA . LEU A 1 98 ? -4.426 -13.188 10.133 1.00 91.75 98 LEU A CA 1
ATOM 771 C C . LEU A 1 98 ? -2.931 -12.917 9.965 1.00 91.75 98 LEU A C 1
ATOM 773 O O . LEU A 1 98 ? -2.398 -13.111 8.872 1.00 91.75 98 LEU A O 1
ATOM 777 N N . ASP A 1 99 ? -2.276 -12.484 11.036 1.00 85.62 99 ASP A N 1
ATOM 778 C CA . ASP A 1 99 ? -0.822 -12.362 11.1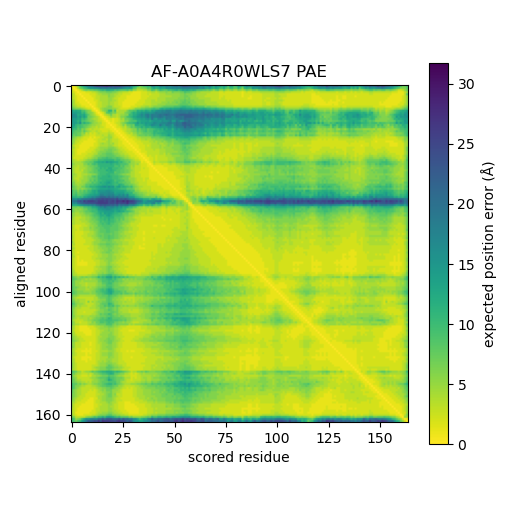05 1.00 85.62 99 ASP A CA 1
ATOM 779 C C . ASP A 1 99 ? -0.120 -13.731 11.195 1.00 85.62 99 ASP A C 1
ATOM 781 O O . ASP A 1 99 ? -0.755 -14.790 11.178 1.00 85.62 99 ASP A O 1
ATOM 785 N N . GLU A 1 100 ? 1.212 -13.716 11.287 1.00 84.19 100 GLU A N 1
ATOM 786 C CA . GLU A 1 100 ? 2.042 -14.927 11.380 1.00 84.19 100 GLU A CA 1
ATOM 787 C C . GLU A 1 100 ? 1.713 -15.802 12.603 1.00 84.19 100 GLU A C 1
ATOM 789 O O . GLU A 1 100 ? 1.964 -17.006 12.588 1.00 84.19 100 GLU A O 1
ATOM 794 N N . ASN A 1 101 ? 1.111 -15.219 13.643 1.00 87.06 101 ASN A N 1
ATOM 795 C CA . ASN A 1 101 ? 0.709 -15.903 14.868 1.00 87.06 101 ASN A CA 1
ATOM 796 C C . ASN A 1 101 ? -0.773 -16.325 14.855 1.00 87.06 101 ASN A C 1
ATOM 798 O O . ASN A 1 101 ? -1.252 -16.917 15.822 1.00 87.06 101 ASN A O 1
ATOM 802 N N . GLY A 1 102 ? -1.506 -16.043 13.773 1.00 89.06 102 GLY A N 1
ATOM 803 C CA . GLY A 1 102 ? -2.919 -16.379 13.629 1.00 89.06 102 GLY A CA 1
ATOM 804 C C . GLY A 1 102 ? -3.884 -15.366 14.253 1.00 89.06 102 GLY A C 1
ATOM 805 O O . GLY A 1 102 ? -5.077 -15.666 14.349 1.00 89.06 102 GLY A O 1
ATOM 806 N N . TYR A 1 103 ? -3.415 -14.185 14.665 1.00 88.94 103 TYR A N 1
ATOM 807 C CA . TYR A 1 103 ? -4.277 -13.132 15.202 1.00 88.94 103 TYR A CA 1
ATOM 808 C C . TYR A 1 103 ? -4.830 -12.236 14.090 1.00 88.94 103 TYR A C 1
ATOM 810 O O . TYR A 1 103 ? -4.116 -11.938 13.131 1.00 88.94 103 TYR A O 1
ATOM 818 N N . PRO A 1 104 ? -6.089 -11.770 14.194 1.00 92.88 104 PRO A N 1
ATOM 819 C CA . PRO A 1 104 ? -6.639 -10.787 13.270 1.00 92.88 104 PRO A CA 1
ATOM 820 C C . PRO A 1 104 ? -5.768 -9.531 13.195 1.00 92.88 104 PRO A C 1
ATOM 822 O O . PRO A 1 104 ? -5.465 -8.912 14.211 1.00 92.88 104 PRO A O 1
ATOM 825 N N . MET A 1 105 ? -5.411 -9.116 11.981 1.00 94.19 105 MET A N 1
ATOM 826 C CA . MET A 1 105 ? -4.669 -7.873 11.751 1.00 94.19 105 MET A CA 1
ATOM 827 C C . MET A 1 105 ? -5.521 -6.618 12.014 1.00 94.19 105 MET A C 1
ATOM 829 O O . MET A 1 105 ? -4.987 -5.515 12.105 1.00 94.19 105 MET A O 1
ATOM 833 N N . TRP A 1 106 ? -6.845 -6.757 12.098 1.00 94.88 106 TRP A N 1
ATOM 834 C CA . TRP A 1 106 ? -7.764 -5.676 12.438 1.00 94.88 106 TRP A CA 1
ATOM 835 C C . TRP A 1 106 ? -9.053 -6.208 13.055 1.00 94.88 106 TRP A C 1
ATOM 837 O O . TRP A 1 106 ? -9.517 -7.295 12.706 1.00 94.88 106 TRP A O 1
ATOM 847 N N . ASP A 1 107 ? -9.652 -5.401 13.925 1.00 90.62 107 ASP A N 1
ATOM 848 C CA . ASP A 1 107 ? -10.950 -5.683 14.539 1.00 90.62 107 ASP A CA 1
ATOM 849 C C . ASP A 1 107 ? -12.084 -5.209 13.627 1.00 90.62 107 ASP A C 1
ATOM 851 O O . ASP A 1 107 ? -13.044 -5.931 13.342 1.00 90.62 107 ASP A O 1
ATOM 855 N N . HIS A 1 108 ? -11.938 -3.985 13.117 1.00 89.44 108 HIS A N 1
ATOM 856 C CA . HIS A 1 108 ? -12.908 -3.333 12.251 1.00 89.44 108 HIS A CA 1
ATOM 857 C C . HIS A 1 108 ? -12.211 -2.604 11.111 1.00 89.44 108 HIS A C 1
ATOM 859 O O . HIS A 1 108 ? -11.126 -2.046 11.275 1.00 89.44 108 HIS A O 1
ATOM 865 N N . LEU A 1 109 ? -12.864 -2.602 9.951 1.00 94.25 109 LEU A N 1
ATOM 866 C CA . LEU A 1 109 ? -12.389 -1.921 8.760 1.00 94.25 109 LEU A CA 1
ATOM 867 C C . LEU A 1 109 ? -13.568 -1.284 8.026 1.00 94.25 109 LEU A C 1
ATOM 869 O O . LEU A 1 109 ? -14.579 -1.940 7.769 1.00 94.25 109 LEU A O 1
ATOM 873 N N . ILE A 1 110 ? -13.418 -0.011 7.671 1.00 94.75 110 ILE A N 1
ATOM 874 C CA . ILE A 1 110 ? -14.349 0.730 6.819 1.00 94.75 110 ILE A CA 1
ATOM 875 C C . ILE A 1 110 ? -13.637 1.041 5.509 1.00 94.75 110 ILE A C 1
ATOM 877 O O . ILE A 1 110 ? -12.542 1.599 5.512 1.00 94.75 110 ILE A O 1
ATOM 881 N N . ALA A 1 111 ? -14.267 0.689 4.390 1.00 95.69 111 ALA A N 1
ATOM 882 C CA . ALA A 1 111 ? -13.743 0.934 3.054 1.00 95.69 111 ALA A CA 1
ATOM 883 C C . ALA A 1 111 ? -14.574 2.000 2.332 1.00 95.69 111 ALA A C 1
ATOM 885 O O . ALA A 1 111 ? -15.803 1.929 2.286 1.00 95.69 111 ALA A O 1
ATOM 886 N N . LEU A 1 112 ? -13.891 2.959 1.716 1.00 95.25 112 LEU A N 1
ATOM 887 C CA . LEU A 1 112 ? -14.454 3.958 0.817 1.00 95.25 112 LEU A CA 1
ATOM 888 C C . LEU A 1 112 ? -13.677 3.912 -0.498 1.00 95.25 112 LEU A C 1
ATOM 890 O O . LEU A 1 112 ? -12.464 3.712 -0.511 1.00 95.25 112 LEU A O 1
ATOM 894 N N . SER A 1 113 ? -14.357 4.099 -1.625 1.00 93.81 113 SER A N 1
ATOM 895 C CA . SER A 1 113 ? -13.680 4.161 -2.919 1.00 93.81 113 SER A CA 1
ATOM 896 C C . SER A 1 113 ? -14.370 5.102 -3.891 1.00 93.81 113 SER A C 1
ATOM 898 O O . SER A 1 113 ? -15.577 5.343 -3.830 1.00 93.81 113 SER A O 1
ATOM 900 N N . ASN A 1 114 ? -13.576 5.640 -4.807 1.00 90.19 114 ASN A N 1
ATOM 901 C CA . ASN A 1 114 ? -14.032 6.315 -6.008 1.00 90.19 114 ASN A CA 1
ATOM 902 C C . ASN A 1 114 ? -13.091 5.953 -7.174 1.00 90.19 114 ASN A C 1
ATOM 904 O O . ASN A 1 114 ? -12.218 5.097 -7.054 1.00 90.19 114 ASN A O 1
ATOM 908 N N . ARG A 1 115 ? -13.261 6.597 -8.334 1.00 86.06 115 ARG A N 1
ATOM 909 C CA . ARG A 1 115 ? -12.445 6.297 -9.526 1.00 86.06 115 ARG A CA 1
ATOM 910 C C . ARG A 1 115 ? -10.954 6.624 -9.383 1.00 86.06 115 ARG A C 1
ATOM 912 O O . ARG A 1 115 ? -10.168 6.162 -10.199 1.00 86.06 115 ARG A O 1
ATOM 919 N N . GLN A 1 116 ? -10.577 7.461 -8.424 1.00 87.81 116 GLN A N 1
ATOM 920 C CA . GLN A 1 116 ? -9.214 7.959 -8.247 1.00 87.81 116 GLN A CA 1
ATOM 921 C C . GLN A 1 116 ? -8.526 7.350 -7.026 1.00 87.81 116 GLN A C 1
ATOM 923 O O . GLN A 1 116 ? -7.302 7.199 -7.045 1.00 87.81 116 GLN A O 1
ATOM 928 N N . CYS A 1 117 ? -9.278 6.962 -5.993 1.00 92.25 117 CYS A N 1
ATOM 929 C CA . CYS A 1 117 ? -8.712 6.402 -4.776 1.00 92.25 117 CYS A CA 1
ATOM 930 C C . CYS A 1 117 ? -9.565 5.319 -4.112 1.00 92.25 117 CYS A C 1
ATOM 932 O O . CYS A 1 117 ? -10.790 5.276 -4.230 1.00 92.25 117 CYS A O 1
ATOM 934 N N . TRP A 1 118 ? -8.866 4.486 -3.352 1.00 96.56 118 TRP A N 1
ATOM 935 C CA . TRP A 1 118 ? -9.408 3.665 -2.282 1.00 96.56 118 TRP A CA 1
ATOM 936 C C . TRP A 1 118 ? -8.905 4.214 -0.952 1.00 96.56 118 TRP A C 1
ATOM 938 O O . TRP A 1 118 ? -7.748 4.626 -0.850 1.00 96.56 118 TRP A O 1
ATOM 948 N N . GLN A 1 119 ? -9.762 4.207 0.056 1.00 97.38 119 GLN A N 1
ATOM 949 C CA . GLN A 1 119 ? -9.421 4.561 1.422 1.00 97.38 119 GLN A CA 1
ATOM 950 C C . GLN A 1 119 ? -9.962 3.488 2.359 1.00 97.38 119 GLN A C 1
ATOM 952 O O . GLN A 1 119 ? -11.126 3.103 2.264 1.00 97.38 119 GLN A O 1
ATOM 957 N N . TRP A 1 120 ? -9.123 3.049 3.287 1.00 98.00 120 TRP A N 1
ATOM 958 C CA . TRP A 1 120 ? -9.504 2.149 4.364 1.00 98.00 120 TRP A CA 1
ATOM 959 C C . TRP A 1 120 ? -9.180 2.790 5.699 1.00 98.00 120 TRP A C 1
ATOM 961 O O . TRP A 1 120 ? -8.074 3.294 5.875 1.00 98.00 120 TRP A O 1
ATOM 971 N N . GLU A 1 121 ? -10.130 2.765 6.623 1.00 96.94 121 GLU A N 1
ATOM 972 C CA . GLU A 1 121 ? -9.914 3.088 8.030 1.00 96.94 121 GLU A CA 1
ATOM 973 C C . GLU A 1 121 ? -9.995 1.800 8.839 1.00 96.94 121 GLU A C 1
ATOM 975 O O . GLU A 1 121 ? -10.936 1.024 8.681 1.00 96.94 121 GLU A O 1
ATOM 980 N N . ILE A 1 122 ? -8.975 1.552 9.652 1.00 96.12 122 ILE A N 1
ATOM 981 C CA . ILE A 1 122 ? -8.702 0.257 10.258 1.00 96.12 122 ILE A CA 1
ATOM 982 C C . ILE A 1 122 ? -8.492 0.471 11.754 1.00 96.12 122 ILE A C 1
ATOM 984 O O . ILE A 1 122 ? -7.574 1.187 12.159 1.00 96.12 122 ILE A O 1
ATOM 988 N N . ALA A 1 123 ? -9.327 -0.171 12.566 1.00 94.31 123 ALA A N 1
ATOM 989 C CA . ALA A 1 123 ? -9.083 -0.330 13.991 1.00 94.31 123 ALA A CA 1
ATOM 990 C C . ALA A 1 123 ? -8.227 -1.583 14.184 1.00 94.31 123 ALA A C 1
ATOM 992 O O . ALA A 1 123 ? -8.663 -2.692 13.860 1.00 94.31 123 ALA A O 1
ATOM 993 N N . ALA A 1 124 ? -7.002 -1.398 14.661 1.00 93.81 124 ALA A N 1
ATOM 994 C CA . ALA A 1 124 ? -6.050 -2.480 14.866 1.00 93.81 124 ALA A CA 1
ATOM 995 C C . ALA A 1 124 ? -5.622 -2.533 16.331 1.00 93.81 124 ALA A C 1
ATOM 997 O O . ALA A 1 124 ? -5.521 -1.497 16.982 1.00 93.81 124 ALA A O 1
ATOM 998 N N . ALA A 1 125 ? -5.285 -3.723 16.825 1.00 92.31 125 ALA A N 1
ATOM 999 C CA . ALA A 1 125 ? -4.700 -3.875 18.157 1.00 92.31 125 ALA A CA 1
ATOM 1000 C C . ALA A 1 125 ? -3.317 -3.203 18.257 1.00 92.31 125 ALA A C 1
ATOM 1002 O O . ALA A 1 125 ? -2.904 -2.758 19.331 1.00 92.31 125 ALA A O 1
ATOM 1003 N N . HIS A 1 126 ? -2.598 -3.107 17.132 1.00 93.44 126 HIS A N 1
ATOM 1004 C CA . HIS A 1 126 ? -1.236 -2.594 17.087 1.00 93.44 126 HIS A CA 1
ATOM 1005 C C . HIS A 1 126 ? -0.884 -1.917 15.757 1.00 93.44 126 HIS A C 1
ATOM 1007 O O . HIS A 1 126 ? -1.340 -2.336 14.694 1.00 93.44 126 HIS A O 1
ATOM 1013 N N . SER A 1 127 ? -0.008 -0.911 15.778 1.00 93.75 127 SER A N 1
ATOM 1014 C CA . SER A 1 127 ? 0.477 -0.234 14.561 1.00 93.75 127 SER A CA 1
ATOM 1015 C C . SER A 1 127 ? 1.263 -1.159 13.632 1.00 93.75 127 SER A C 1
ATOM 1017 O O . SER A 1 127 ? 1.237 -0.976 12.413 1.00 93.75 127 SER A O 1
ATOM 1019 N N . GLY A 1 128 ? 1.900 -2.192 14.190 1.00 93.12 128 GLY A N 1
ATOM 1020 C CA . GLY A 1 128 ? 2.597 -3.241 13.438 1.00 93.12 128 GLY A CA 1
ATOM 1021 C C . GLY A 1 128 ? 1.700 -3.999 12.449 1.00 93.12 128 GLY A C 1
ATOM 1022 O O . GLY A 1 128 ? 2.193 -4.488 11.434 1.00 93.12 128 GLY A O 1
ATOM 1023 N N . CYS A 1 129 ? 0.378 -4.020 12.663 1.00 93.94 129 CYS A N 1
ATOM 1024 C CA . CYS A 1 129 ? -0.569 -4.633 11.732 1.00 93.94 129 CYS A CA 1
ATOM 1025 C C . CYS A 1 129 ? -0.507 -4.006 10.331 1.00 93.94 129 CYS A C 1
ATOM 1027 O O . CYS A 1 129 ? -0.716 -4.700 9.342 1.00 93.94 129 CYS A O 1
ATOM 1029 N N . LEU A 1 130 ? -0.159 -2.719 10.213 1.00 95.25 130 LEU A N 1
ATOM 1030 C CA . LEU A 1 130 ? 0.024 -2.075 8.911 1.00 95.25 130 LEU A CA 1
ATOM 1031 C C . LEU A 1 130 ? 1.201 -2.673 8.127 1.00 95.25 130 LEU A C 1
ATOM 1033 O O . LEU A 1 130 ? 1.065 -2.882 6.924 1.00 95.25 130 LEU A O 1
ATOM 1037 N N . ALA A 1 131 ? 2.321 -2.991 8.780 1.00 93.50 131 ALA A N 1
ATOM 1038 C CA . ALA A 1 131 ? 3.436 -3.667 8.112 1.00 93.50 131 ALA A CA 1
ATOM 1039 C C . ALA A 1 131 ? 3.021 -5.069 7.638 1.00 93.50 131 ALA A C 1
ATOM 1041 O O . ALA A 1 131 ? 3.262 -5.423 6.486 1.00 93.50 131 ALA A O 1
ATOM 1042 N N . ALA A 1 132 ? 2.308 -5.818 8.484 1.00 93.12 132 ALA A N 1
ATOM 1043 C CA . ALA A 1 132 ? 1.796 -7.142 8.137 1.00 93.12 132 ALA A CA 1
ATOM 1044 C C . ALA A 1 132 ? 0.799 -7.097 6.959 1.00 93.12 132 ALA A C 1
ATOM 1046 O O . ALA A 1 132 ? 0.860 -7.939 6.067 1.00 93.12 132 ALA A O 1
ATOM 1047 N N . ILE A 1 133 ? -0.070 -6.079 6.897 1.00 95.38 133 ILE A N 1
ATOM 1048 C CA . ILE A 1 133 ? -0.977 -5.835 5.761 1.00 95.38 133 ILE A CA 1
ATOM 1049 C C . ILE A 1 133 ? -0.186 -5.598 4.470 1.00 95.38 133 ILE A C 1
ATOM 1051 O O . ILE A 1 133 ? -0.497 -6.194 3.436 1.00 95.38 133 ILE A O 1
ATOM 1055 N N . MET A 1 134 ? 0.833 -4.735 4.515 1.00 95.94 134 MET A N 1
ATOM 1056 C CA . MET A 1 134 ? 1.647 -4.401 3.341 1.00 95.94 134 MET A CA 1
ATOM 1057 C C . MET A 1 134 ? 2.435 -5.620 2.852 1.00 95.94 134 MET A C 1
ATOM 1059 O O . MET A 1 134 ? 2.398 -5.933 1.662 1.00 95.94 134 MET A O 1
ATOM 1063 N N . GLN A 1 135 ? 3.038 -6.380 3.767 1.00 93.12 135 GLN A N 1
ATOM 1064 C CA . GLN A 1 135 ? 3.721 -7.640 3.472 1.00 93.12 135 GLN A CA 1
ATOM 1065 C C . GLN A 1 135 ? 2.759 -8.690 2.897 1.00 93.12 135 GLN A C 1
ATOM 1067 O O . GLN A 1 135 ? 3.055 -9.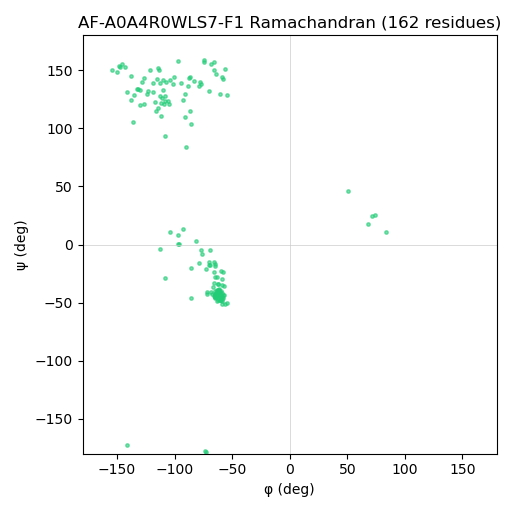329 1.887 1.00 93.12 135 GLN A O 1
ATOM 1072 N N . ALA A 1 136 ? 1.559 -8.836 3.467 1.00 92.81 136 ALA A N 1
ATOM 1073 C CA . ALA A 1 136 ? 0.536 -9.737 2.945 1.00 92.81 136 ALA A CA 1
ATOM 1074 C C . ALA A 1 136 ? 0.085 -9.334 1.531 1.00 92.81 136 ALA A C 1
ATOM 1076 O O . ALA A 1 136 ? -0.172 -10.204 0.696 1.00 92.81 136 ALA A O 1
ATOM 1077 N N . ALA A 1 137 ? 0.053 -8.036 1.218 1.00 94.38 137 ALA A N 1
ATOM 1078 C CA . ALA A 1 137 ? -0.169 -7.518 -0.132 1.00 94.38 137 ALA A CA 1
ATOM 1079 C C . ALA A 1 137 ? 1.061 -7.638 -1.060 1.00 94.38 137 ALA A C 1
ATOM 1081 O O . ALA A 1 137 ? 0.925 -7.457 -2.271 1.00 94.38 137 ALA A O 1
ATOM 1082 N N . GLY A 1 138 ? 2.224 -8.020 -0.525 1.00 93.75 138 GLY A N 1
ATOM 1083 C CA . GLY A 1 138 ? 3.489 -8.144 -1.250 1.00 93.75 138 GLY A CA 1
ATOM 1084 C C . GLY A 1 138 ? 4.136 -6.801 -1.581 1.00 93.75 138 GLY A C 1
ATOM 1085 O O . GLY A 1 138 ? 4.814 -6.709 -2.596 1.00 93.75 138 GLY A O 1
ATOM 1086 N N . ILE A 1 139 ? 3.860 -5.750 -0.807 1.00 93.44 139 ILE A N 1
ATOM 1087 C CA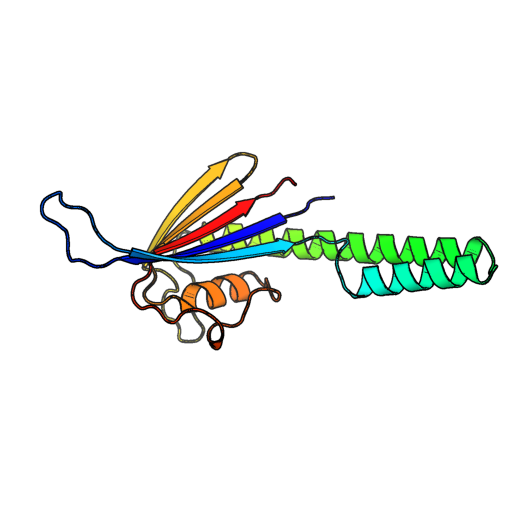 . ILE A 1 139 ? 4.418 -4.404 -0.991 1.00 93.44 139 ILE A CA 1
ATOM 1088 C C . ILE A 1 139 ? 5.719 -4.322 -0.187 1.00 93.44 139 ILE A C 1
ATOM 1090 O O . ILE A 1 139 ? 5.733 -3.871 0.957 1.00 93.44 139 ILE A O 1
ATOM 1094 N N . ASP A 1 140 ? 6.802 -4.793 -0.798 1.00 83.81 140 ASP A N 1
ATOM 1095 C CA . ASP A 1 140 ? 8.104 -4.971 -0.136 1.00 83.81 140 ASP A CA 1
ATOM 1096 C C . ASP A 1 140 ? 8.828 -3.642 0.155 1.00 83.81 140 ASP A C 1
ATOM 1098 O O . ASP A 1 140 ? 9.669 -3.570 1.045 1.00 83.81 140 ASP A O 1
ATOM 1102 N N . ASP A 1 141 ? 8.466 -2.569 -0.556 1.00 86.00 141 ASP A N 1
ATOM 1103 C CA . ASP A 1 141 ? 9.037 -1.227 -0.370 1.00 86.00 141 ASP A CA 1
ATOM 1104 C C . ASP A 1 141 ? 8.471 -0.508 0.878 1.00 86.00 141 ASP A C 1
ATOM 1106 O O . ASP A 1 141 ? 8.878 0.610 1.224 1.00 86.00 141 ASP A O 1
ATOM 1110 N N . TRP A 1 142 ? 7.499 -1.123 1.567 1.00 91.56 142 TRP A N 1
ATOM 1111 C CA . TRP A 1 142 ? 6.987 -0.610 2.834 1.00 91.56 142 TRP A CA 1
ATOM 1112 C C . TRP A 1 142 ? 7.962 -0.917 3.986 1.00 91.56 142 TRP A C 1
ATOM 1114 O O . TRP A 1 142 ? 8.491 -2.022 4.060 1.00 91.56 142 TRP A O 1
ATOM 1124 N N . PRO A 1 143 ? 8.204 0.027 4.917 1.00 88.38 143 PRO A N 1
ATOM 1125 C CA . PRO A 1 143 ? 9.112 -0.188 6.038 1.00 88.38 143 PRO A CA 1
ATOM 1126 C C . PRO A 1 143 ? 8.693 -1.376 6.917 1.00 88.38 143 PRO A C 1
ATOM 1128 O O . PRO A 1 143 ? 7.495 -1.561 7.156 1.00 88.38 143 PRO A O 1
ATOM 1131 N N . PRO A 1 144 ? 9.663 -2.130 7.461 1.00 87.44 144 PRO A N 1
ATOM 1132 C CA . PRO A 1 144 ? 9.378 -3.199 8.407 1.00 87.44 144 PRO A CA 1
ATOM 1133 C C . PRO A 1 144 ? 8.799 -2.644 9.719 1.00 87.44 144 PRO A C 1
ATOM 1135 O O . PRO A 1 144 ? 8.994 -1.472 10.063 1.00 87.44 144 PRO A O 1
ATOM 1138 N N . ALA A 1 145 ? 8.071 -3.495 10.449 1.00 86.38 145 ALA A N 1
ATOM 1139 C CA . ALA A 1 145 ? 7.299 -3.111 11.634 1.00 86.38 145 ALA A CA 1
ATOM 1140 C C . ALA A 1 145 ? 8.146 -2.472 12.749 1.00 86.38 145 ALA A C 1
ATOM 1142 O O . ALA A 1 145 ? 7.680 -1.558 13.422 1.00 86.38 145 ALA A O 1
ATOM 1143 N N . ASP A 1 146 ? 9.390 -2.916 12.918 1.00 88.06 146 ASP A N 1
ATOM 1144 C CA . ASP A 1 146 ? 10.350 -2.424 13.914 1.00 88.06 146 ASP A CA 1
ATOM 1145 C C . ASP A 1 146 ? 10.846 -0.993 13.643 1.00 88.06 146 ASP A C 1
ATOM 1147 O O . ASP A 1 146 ? 11.352 -0.325 14.543 1.00 88.06 146 ASP A O 1
ATOM 1151 N N . SER A 1 147 ? 10.669 -0.495 12.417 1.00 88.75 147 SER A N 1
ATOM 1152 C CA . SER A 1 147 ? 11.004 0.881 12.024 1.00 88.75 147 SER A CA 1
ATOM 1153 C C . SER A 1 147 ? 9.808 1.845 12.051 1.00 88.75 147 SER A C 1
ATOM 1155 O O . SER A 1 147 ? 9.940 3.028 11.724 1.00 88.75 147 SER A O 1
ATOM 1157 N N . MET A 1 148 ? 8.625 1.349 12.418 1.00 91.56 148 MET A N 1
ATOM 1158 C CA . MET A 1 148 ? 7.381 2.112 12.487 1.00 91.56 148 MET A CA 1
ATOM 1159 C C . MET A 1 148 ? 7.098 2.602 13.914 1.00 91.56 148 MET A C 1
ATOM 1161 O O . MET A 1 148 ? 7.613 2.034 14.874 1.00 91.56 148 MET A O 1
ATOM 1165 N N . PRO A 1 149 ? 6.279 3.659 14.094 1.00 91.38 149 PRO A N 1
ATOM 1166 C CA . PRO A 1 149 ? 5.874 4.076 15.431 1.00 91.38 149 PRO A CA 1
ATOM 1167 C C . PRO A 1 149 ? 5.123 2.944 16.136 1.00 91.38 149 PRO A C 1
ATOM 1169 O O . PRO A 1 149 ? 4.174 2.388 15.582 1.00 91.38 149 PRO A O 1
ATOM 1172 N N . ASP A 1 150 ? 5.543 2.639 17.358 1.00 92.06 150 ASP A N 1
ATOM 1173 C CA . ASP A 1 150 ? 5.009 1.568 18.196 1.00 92.06 150 ASP A CA 1
ATOM 1174 C C . ASP A 1 150 ? 3.791 2.071 18.989 1.00 92.06 150 ASP A C 1
ATOM 1176 O O . ASP A 1 150 ? 3.922 2.894 19.899 1.00 92.06 150 ASP A O 1
ATOM 1180 N N . ILE A 1 151 ? 2.582 1.691 18.563 1.00 93.06 151 ILE A N 1
ATOM 1181 C CA . ILE A 1 151 ? 1.325 2.248 19.079 1.00 93.06 151 ILE A CA 1
ATOM 1182 C C . ILE A 1 151 ? 0.319 1.121 19.273 1.00 93.06 151 ILE A C 1
ATOM 1184 O O . ILE A 1 151 ? -0.036 0.417 18.328 1.00 93.06 151 ILE A O 1
ATOM 1188 N N . THR A 1 152 ? -0.204 1.014 20.491 1.00 92.94 152 THR A N 1
ATOM 1189 C CA . THR A 1 152 ? -1.320 0.127 20.832 1.00 92.94 152 THR A CA 1
ATOM 1190 C C . THR A 1 152 ? -2.662 0.780 20.504 1.00 92.94 152 THR A C 1
ATOM 1192 O O . THR A 1 152 ? -2.850 1.973 20.744 1.00 92.94 152 THR A O 1
ATOM 1195 N N . ASN A 1 153 ? -3.605 -0.014 19.992 1.00 92.19 153 ASN A N 1
ATOM 1196 C CA . ASN A 1 153 ? -4.956 0.404 19.602 1.00 92.19 153 ASN A CA 1
ATOM 1197 C C . ASN A 1 153 ? -5.021 1.643 18.677 1.00 92.19 153 ASN A C 1
ATOM 1199 O O . ASN A 1 153 ? -5.805 2.559 18.949 1.00 92.19 153 ASN A O 1
ATOM 1203 N N . PRO A 1 154 ? -4.198 1.741 17.613 1.00 9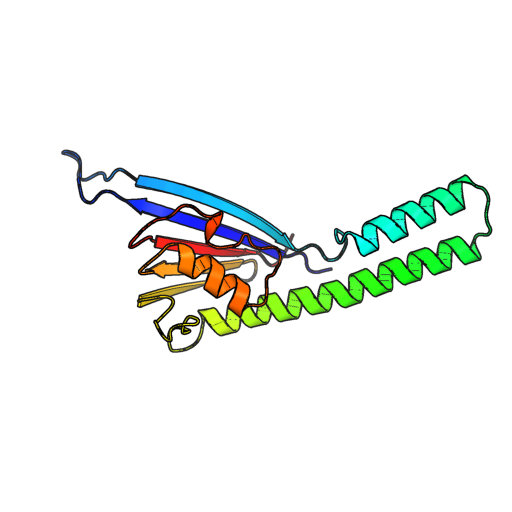4.62 154 PRO A N 1
ATOM 1204 C CA . PRO A 1 154 ? -4.269 2.875 16.707 1.00 94.62 154 PRO A CA 1
ATOM 1205 C C . PRO A 1 154 ? -5.494 2.804 15.794 1.00 94.62 154 PRO A C 1
ATOM 1207 O O . PRO A 1 154 ? -6.003 1.731 15.460 1.00 94.62 154 PRO A O 1
ATOM 1210 N N . VAL A 1 155 ? -5.867 3.971 15.271 1.00 94.62 155 VAL A N 1
ATOM 1211 C CA . VAL A 1 155 ? -6.620 4.054 14.018 1.00 94.62 155 VAL A CA 1
ATOM 1212 C C . VAL A 1 155 ? -5.618 4.210 12.881 1.00 94.62 155 VAL A C 1
ATOM 1214 O O . VAL A 1 155 ? -4.786 5.122 12.890 1.00 94.62 155 VAL A O 1
ATOM 1217 N N . ILE A 1 156 ? -5.682 3.306 11.907 1.00 96.75 156 ILE A N 1
ATOM 1218 C CA . ILE A 1 156 ? -4.813 3.300 10.732 1.00 96.75 156 ILE A CA 1
ATOM 1219 C C . ILE A 1 156 ? -5.656 3.632 9.506 1.00 96.75 156 ILE A C 1
ATOM 1221 O O . ILE A 1 156 ? -6.602 2.923 9.179 1.00 96.75 156 ILE A O 1
ATOM 1225 N N . THR A 1 157 ? -5.294 4.689 8.786 1.00 97.56 157 THR A N 1
ATOM 1226 C CA . THR A 1 157 ? -5.891 5.015 7.490 1.00 97.56 157 THR A CA 1
ATOM 1227 C C . THR A 1 157 ? -4.919 4.674 6.372 1.00 97.56 157 THR A C 1
ATOM 1229 O O . THR A 1 157 ? -3.815 5.213 6.346 1.00 97.56 157 THR A O 1
ATOM 1232 N N . ILE A 1 158 ? -5.328 3.844 5.414 1.00 97.81 158 ILE A N 1
ATOM 1233 C CA . ILE A 1 158 ? -4.573 3.559 4.188 1.00 97.81 158 ILE A CA 1
ATOM 1234 C C . ILE A 1 158 ? -5.303 4.209 3.017 1.00 97.81 158 ILE A C 1
ATOM 1236 O O . ILE A 1 158 ? -6.449 3.877 2.738 1.00 97.81 158 ILE A O 1
ATOM 1240 N N . ASN A 1 159 ? -4.630 5.112 2.312 1.00 97.25 159 ASN A N 1
ATOM 1241 C CA . ASN A 1 159 ? -5.101 5.700 1.065 1.00 97.25 159 ASN A CA 1
ATOM 1242 C C . ASN A 1 159 ? -4.283 5.151 -0.097 1.00 97.25 159 A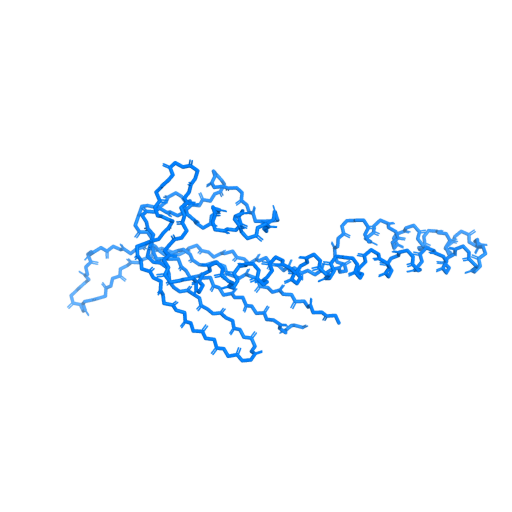SN A C 1
ATOM 1244 O O . ASN A 1 159 ? -3.068 5.312 -0.113 1.00 97.25 159 ASN A O 1
ATOM 1248 N N . LEU A 1 160 ? -4.945 4.563 -1.085 1.00 96.62 160 LEU A N 1
ATOM 1249 C CA . LEU A 1 160 ? -4.354 4.132 -2.345 1.00 96.62 160 LEU A CA 1
ATOM 1250 C C . LEU A 1 160 ? -4.911 5.006 -3.470 1.00 96.62 160 LEU A C 1
ATOM 1252 O O . LEU A 1 160 ? -6.082 4.882 -3.825 1.00 96.62 160 LEU A O 1
ATOM 1256 N N . SER A 1 161 ? -4.083 5.861 -4.067 1.00 94.06 161 SER A N 1
ATOM 1257 C CA . SER A 1 161 ? -4.436 6.596 -5.288 1.00 94.06 161 SER A CA 1
ATOM 1258 C C . SER A 1 161 ? -3.939 5.868 -6.536 1.00 94.06 161 SER A C 1
ATOM 1260 O O . SER A 1 161 ? -2.826 5.347 -6.541 1.00 94.06 161 SER A O 1
ATOM 1262 N N . THR A 1 162 ? -4.765 5.848 -7.584 1.00 83.44 162 THR A N 1
ATOM 1263 C CA . THR A 1 162 ? -4.573 5.031 -8.803 1.00 83.44 162 THR A CA 1
ATOM 1264 C C . THR A 1 162 ? -4.285 5.835 -10.072 1.00 83.44 162 THR A C 1
ATOM 1266 O O . THR A 1 162 ? -4.040 5.245 -11.120 1.00 83.44 162 THR A O 1
ATOM 1269 N N . ASN A 1 163 ? -4.312 7.167 -9.977 1.00 65.38 163 ASN A N 1
ATOM 1270 C CA . ASN A 1 163 ? -4.003 8.085 -11.067 1.00 65.38 163 ASN A CA 1
ATOM 1271 C C . ASN A 1 163 ? -3.109 9.207 -10.530 1.00 65.38 163 ASN A C 1
ATOM 1273 O O . ASN A 1 163 ? -3.591 10.091 -9.815 1.00 65.38 163 ASN A O 1
ATOM 1277 N N . GLN A 1 164 ? -1.827 9.148 -10.872 1.00 50.53 164 GLN A N 1
ATOM 1278 C CA . GLN A 1 164 ? -0.939 10.303 -10.940 1.00 50.53 164 GLN A CA 1
ATOM 1279 C C . GLN A 1 164 ? -0.420 10.409 -12.372 1.00 50.53 164 GLN A C 1
ATOM 1281 O O . GLN A 1 164 ? -0.241 9.337 -13.000 1.00 50.53 164 GLN A O 1
#

Nearest PDB structures (foldseek):
  7mwr-assembly1_B  TM=2.741E-01  e=2.049E-01  synthetic construct
  7mwr-assembly1_A  TM=5.601E-01  e=1.946E+00  synthetic construct
  6mrs-assembly1_A  TM=4.823E-01  e=1.196E+00  synthetic construct
  4r7x-assembly1_A  TM=2.682E-01  e=5.150E+00  Homo sapiens

Solvent-accessible surface area (backbone atoms only — not comparable to full-atom values): 8990 Å² total; per-residue (Å²): 129,75,29,35,36,42,37,40,36,43,34,46,70,48,91,61,55,51,100,84,67,51,61,55,67,52,74,50,76,51,75,46,77,49,48,39,69,74,37,67,71,36,46,51,38,50,52,50,31,52,52,42,55,73,71,70,51,61,70,65,62,38,50,53,37,52,53,48,32,53,51,50,26,53,54,38,41,52,52,51,51,52,25,53,51,40,39,54,53,55,77,67,43,100,56,67,55,60,47,99,86,68,46,64,44,37,83,46,76,51,80,48,74,59,99,52,35,40,37,37,43,31,40,18,72,37,43,48,33,57,32,53,50,35,53,75,22,61,42,75,90,54,69,58,47,91,81,46,77,90,40,73,63,21,45,35,36,44,32,41,36,58,72,108

Mean predicted aligned error: 5.46 Å

Organism: Bifidobacterium longum subsp. longum (NCBI:txid1679)

Sequence (164 aa):
MSQYRITATITSQTQATDSGAWQMGITWRKSLTLDPAETQEAADLRNQAWEQAANGIDDETTRRIWQQVDTVTAREAERLRAQVRKLIVLLNAGRPALDENGYPMWDHLIALSNRQCWQWEIAAAHSGCLAAIMQAAGIDDWPPADSMPDITNPVITINLSTNQ

Radius of gyration: 20.47 Å; Cα contacts (8 Å, |Δi|>4): 267; chains: 1; bounding box: 46×38×61 Å

Secondary structure (DSSP, 8-state):
---EEEEEEEEEEEEEE-TT-PEEEEEEEEEEEE-TTS-HHHHHHHHHHHHHHHTT--HHHHHHHHHHHHHHHHHHHHHHHHHHHHHHHHHTSSSPPB-TTS-BS-SEEEEEE-SSEEEEEEE-SBTTHHHHHHHHHT-TTSPPGGGS---BS-EEEEEEE---